Protein AF-A0A495JVP3-F1 (afdb_monomer_lite)

Structure (mmCIF, N/CA/C/O backbone):
data_AF-A0A495JVP3-F1
#
_entry.id   AF-A0A495JVP3-F1
#
loop_
_atom_site.group_PDB
_atom_site.id
_atom_site.type_symbol
_atom_site.label_atom_id
_atom_site.label_alt_id
_atom_site.label_comp_id
_atom_site.label_asym_id
_atom_site.label_entity_id
_atom_site.label_seq_id
_atom_site.pdbx_PDB_ins_code
_atom_site.Cartn_x
_atom_site.Cartn_y
_atom_site.Cartn_z
_atom_site.occupancy
_atom_site.B_iso_or_equiv
_atom_site.auth_seq_id
_atom_site.auth_comp_id
_atom_site.auth_asym_id
_atom_site.auth_atom_id
_atom_site.pdbx_PDB_model_num
ATOM 1 N N . MET A 1 1 ? 3.677 18.897 9.458 1.00 47.22 1 MET A N 1
ATOM 2 C CA . MET A 1 1 ? 3.834 17.446 9.708 1.00 47.22 1 MET A CA 1
ATOM 3 C C . MET A 1 1 ? 3.486 17.107 11.166 1.00 47.22 1 MET A C 1
ATOM 5 O O . MET A 1 1 ? 4.333 16.603 11.882 1.00 47.22 1 MET A O 1
ATOM 9 N N . ALA A 1 2 ? 2.260 17.407 11.624 1.00 46.44 2 ALA A N 1
ATOM 10 C CA . ALA A 1 2 ? 1.819 17.172 13.014 1.00 46.44 2 ALA A CA 1
ATOM 11 C C . ALA A 1 2 ? 0.531 16.321 13.123 1.00 46.44 2 ALA A C 1
ATOM 13 O O . ALA A 1 2 ? 0.100 16.013 14.225 1.00 46.44 2 ALA A O 1
ATOM 14 N N . GLY A 1 3 ? -0.070 15.917 11.995 1.00 49.06 3 GLY A N 1
ATOM 15 C CA . GLY A 1 3 ? -1.308 15.122 11.982 1.00 49.06 3 GLY A CA 1
ATOM 16 C C . GLY A 1 3 ? -1.095 13.616 12.172 1.00 49.06 3 GLY A C 1
ATOM 17 O O . GLY A 1 3 ? -1.894 12.968 12.831 1.00 49.06 3 GLY A O 1
ATOM 18 N N . ILE A 1 4 ? 0.024 13.073 11.679 1.00 54.22 4 ILE A N 1
ATOM 19 C CA . ILE A 1 4 ? 0.287 11.619 11.655 1.00 54.22 4 ILE A CA 1
ATOM 20 C C . ILE A 1 4 ? 0.521 11.049 13.068 1.00 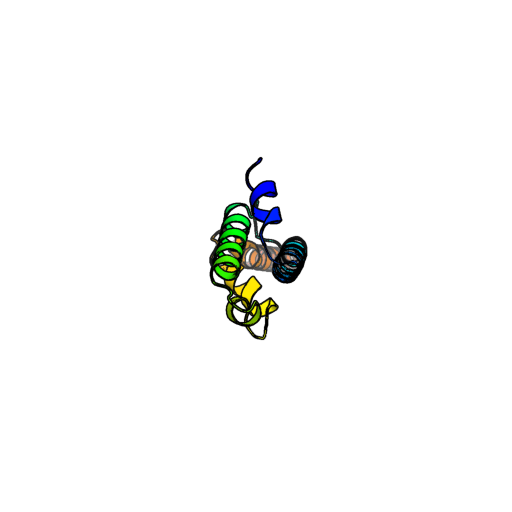54.22 4 ILE A C 1
ATOM 22 O O . ILE A 1 4 ? 0.237 9.885 13.335 1.00 54.22 4 ILE A O 1
ATOM 26 N N . GLN A 1 5 ? 1.021 11.864 14.002 1.00 51.81 5 GLN A N 1
ATOM 27 C CA . GLN A 1 5 ? 1.340 11.400 15.355 1.00 51.81 5 GLN A CA 1
ATOM 28 C C . GLN A 1 5 ? 0.095 11.274 16.253 1.00 51.81 5 GLN A C 1
ATOM 30 O O . GLN A 1 5 ? 0.069 10.391 17.102 1.00 51.81 5 GLN A O 1
ATOM 35 N N . GLY A 1 6 ? -0.936 12.106 16.049 1.00 48.41 6 GLY A N 1
ATOM 36 C CA . GLY A 1 6 ? -2.143 12.120 16.889 1.00 48.41 6 GLY A CA 1
ATOM 37 C C . GLY A 1 6 ? -3.110 10.968 16.604 1.00 48.41 6 GLY A C 1
ATOM 38 O O . GLY A 1 6 ? -3.672 10.389 17.530 1.00 48.41 6 GLY A O 1
ATOM 39 N N . ALA A 1 7 ? -3.258 10.570 15.339 1.00 50.44 7 ALA A N 1
ATOM 40 C CA . ALA A 1 7 ? -4.116 9.442 14.973 1.00 50.44 7 ALA A CA 1
ATOM 41 C C . ALA A 1 7 ? -3.508 8.081 15.363 1.00 50.44 7 ALA A C 1
ATOM 43 O O . ALA A 1 7 ? -4.216 7.130 15.694 1.00 50.44 7 ALA A O 1
ATOM 44 N N . ARG A 1 8 ? -2.172 8.021 15.457 1.00 52.59 8 ARG A N 1
ATOM 45 C CA . ARG A 1 8 ? -1.437 6.858 15.958 1.00 52.59 8 ARG A CA 1
ATOM 46 C C . ARG A 1 8 ? -1.700 6.548 17.426 1.00 52.59 8 ARG A C 1
ATOM 48 O O . ARG A 1 8 ? -1.306 5.467 17.825 1.00 52.59 8 ARG A O 1
ATOM 55 N N . GLU A 1 9 ? -2.331 7.385 18.250 1.00 49.81 9 GLU A N 1
ATOM 56 C CA . GLU A 1 9 ? -2.524 7.099 19.688 1.00 49.81 9 GLU A CA 1
ATOM 57 C C . GLU A 1 9 ? -3.814 6.316 20.006 1.00 49.81 9 GLU A C 1
ATOM 5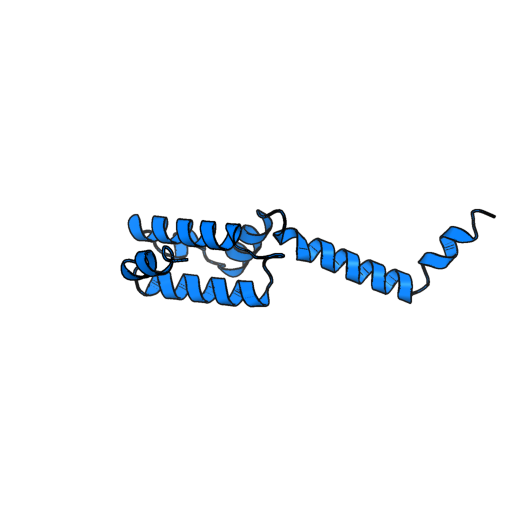9 O O . GLU A 1 9 ? -3.861 5.603 21.011 1.00 49.81 9 GLU A O 1
ATOM 64 N N . THR A 1 10 ? -4.807 6.318 19.113 1.00 52.31 10 THR A N 1
ATOM 65 C CA . THR A 1 10 ? -6.129 5.698 19.348 1.00 52.31 10 THR A CA 1
ATOM 66 C C . THR A 1 10 ? -6.341 4.353 18.642 1.00 52.31 10 THR A C 1
ATOM 68 O O . THR A 1 10 ? -7.280 3.630 18.971 1.00 52.31 10 THR A O 1
ATOM 71 N N . THR A 1 11 ? -5.469 3.969 17.707 1.00 61.22 11 THR A N 1
ATOM 72 C CA . THR A 1 11 ? -5.568 2.697 16.971 1.00 61.22 11 THR A CA 1
ATOM 73 C C . THR A 1 11 ? -5.116 1.504 17.825 1.00 61.22 11 THR A C 1
ATOM 75 O O . THR A 1 11 ? -4.153 1.593 18.587 1.00 61.22 11 THR A O 1
ATOM 78 N N . SER A 1 12 ? -5.775 0.348 17.693 1.00 75.19 12 SER A N 1
ATOM 79 C CA . SER A 1 12 ? -5.365 -0.887 18.384 1.00 75.19 12 SER A CA 1
ATOM 80 C C . SER A 1 12 ? -3.908 -1.273 18.042 1.00 75.19 12 SER A C 1
ATOM 82 O O . SER A 1 12 ? -3.493 -1.080 16.894 1.00 75.19 12 SER A O 1
ATOM 84 N N . PRO A 1 13 ? -3.118 -1.850 18.976 1.00 82.25 13 PRO A N 1
ATOM 85 C CA . PRO A 1 13 ? -1.745 -2.294 18.708 1.00 82.25 13 PRO A CA 1
ATOM 86 C C . PRO A 1 13 ? -1.609 -3.158 17.448 1.00 82.25 13 PRO A C 1
ATOM 88 O O . PRO A 1 13 ? -0.662 -2.979 16.688 1.00 82.25 13 PRO A O 1
ATOM 91 N N . SER A 1 14 ? -2.595 -4.018 17.173 1.00 83.12 14 SER A N 1
ATOM 92 C CA . SER A 1 14 ? -2.609 -4.882 15.988 1.00 83.12 14 SER A CA 1
ATOM 93 C C . SER A 1 14 ? -2.620 -4.090 14.677 1.00 83.12 14 SER A C 1
ATOM 95 O O . SER A 1 14 ? -1.932 -4.456 13.727 1.00 83.12 14 SER A O 1
ATOM 97 N N . TYR A 1 15 ? -3.378 -2.992 14.625 1.00 84.75 15 TYR A N 1
ATOM 98 C CA . TYR A 1 15 ? -3.481 -2.133 13.443 1.00 84.75 15 TYR A CA 1
ATOM 99 C C . TYR A 1 15 ? -2.175 -1.387 13.175 1.00 84.75 15 TYR A C 1
ATOM 101 O O . TYR A 1 15 ? -1.741 -1.304 12.028 1.00 84.75 15 TYR A O 1
ATOM 109 N N . ARG A 1 16 ? -1.511 -0.910 14.237 1.00 84.06 16 ARG A N 1
ATOM 110 C CA . ARG A 1 16 ? -0.185 -0.284 14.123 1.00 84.06 16 ARG A CA 1
ATOM 111 C C . ARG A 1 16 ? 0.841 -1.265 13.569 1.00 84.06 16 ARG A C 1
ATOM 113 O O . ARG A 1 16 ? 1.520 -0.949 12.604 1.00 84.06 16 ARG A O 1
ATOM 120 N N . THR A 1 17 ? 0.886 -2.484 14.113 1.00 90.94 17 THR A N 1
ATOM 121 C CA . THR A 1 17 ? 1.797 -3.532 13.631 1.00 90.94 17 THR A CA 1
ATOM 122 C C . THR A 1 17 ? 1.581 -3.860 12.153 1.00 90.94 17 THR A C 1
ATOM 124 O O . THR A 1 17 ? 2.552 -4.068 11.428 1.00 90.94 17 THR A O 1
ATOM 127 N N . ALA A 1 18 ? 0.329 -3.896 11.689 1.00 91.06 18 ALA A N 1
ATOM 128 C CA . ALA A 1 18 ? 0.027 -4.128 10.281 1.00 91.06 18 ALA A CA 1
ATOM 129 C C . ALA A 1 18 ? 0.503 -2.968 9.390 1.00 91.06 18 ALA A C 1
ATOM 131 O O . ALA A 1 18 ? 1.181 -3.216 8.394 1.00 91.06 18 ALA A O 1
ATOM 132 N N . LEU A 1 19 ? 0.219 -1.719 9.774 1.00 90.25 19 LEU A N 1
ATOM 133 C CA . LEU A 1 19 ? 0.697 -0.536 9.050 1.00 90.25 19 LEU A CA 1
ATOM 134 C C . LEU A 1 19 ? 2.228 -0.488 8.978 1.00 90.25 19 LEU A C 1
ATOM 136 O O . LEU A 1 19 ? 2.767 -0.318 7.888 1.00 90.25 19 LEU A O 1
ATOM 140 N N . ASP A 1 20 ? 2.926 -0.730 10.090 1.00 89.06 20 ASP A N 1
ATOM 141 C CA . ASP A 1 20 ? 4.394 -0.747 10.130 1.00 89.06 20 ASP A CA 1
ATOM 142 C C . ASP A 1 20 ? 4.975 -1.827 9.198 1.00 89.06 20 ASP A C 1
ATOM 144 O O . ASP A 1 20 ? 5.986 -1.617 8.521 1.00 89.06 20 ASP A O 1
ATOM 148 N N . ALA A 1 21 ? 4.335 -3.000 9.135 1.00 94.62 21 ALA A N 1
ATOM 149 C CA . ALA A 1 21 ? 4.759 -4.083 8.254 1.00 94.62 21 ALA A CA 1
ATOM 150 C C . ALA A 1 21 ? 4.580 -3.726 6.769 1.00 94.62 21 ALA A C 1
ATOM 152 O O . ALA A 1 21 ? 5.480 -4.005 5.971 1.00 94.62 21 ALA A O 1
ATOM 153 N N . LEU A 1 22 ? 3.455 -3.097 6.412 1.00 92.38 22 LEU A N 1
ATOM 154 C CA . LEU A 1 22 ? 3.163 -2.648 5.049 1.00 92.38 22 LEU A CA 1
ATOM 155 C C . LEU A 1 22 ? 4.074 -1.488 4.631 1.00 92.38 22 LEU A C 1
ATOM 157 O O . LEU A 1 22 ? 4.644 -1.528 3.543 1.00 92.38 22 LEU A O 1
ATOM 161 N N . GLU A 1 23 ? 4.286 -0.502 5.504 1.00 90.25 23 GLU A N 1
ATOM 162 C CA . GLU A 1 23 ? 5.213 0.612 5.271 1.00 90.25 23 GLU A CA 1
ATOM 163 C C . GLU A 1 23 ? 6.637 0.091 5.042 1.00 90.25 23 GLU A C 1
ATOM 165 O O . GLU A 1 23 ? 7.299 0.455 4.067 1.00 90.25 23 GLU A O 1
ATOM 170 N N . ARG A 1 24 ? 7.094 -0.846 5.884 1.00 92.38 24 ARG A N 1
ATOM 171 C CA . ARG A 1 24 ? 8.390 -1.504 5.695 1.00 92.38 24 ARG A CA 1
ATOM 172 C C . ARG A 1 24 ? 8.469 -2.226 4.353 1.00 92.38 24 ARG A C 1
ATOM 174 O O . ARG A 1 24 ? 9.485 -2.103 3.678 1.00 92.38 24 ARG A O 1
ATOM 181 N N . TYR A 1 25 ? 7.438 -2.977 3.968 1.00 93.38 25 TYR A N 1
ATOM 182 C CA . TYR A 1 25 ? 7.414 -3.675 2.681 1.00 93.38 25 TYR A CA 1
ATOM 183 C C . TYR A 1 25 ? 7.515 -2.689 1.508 1.00 93.38 25 TYR A C 1
ATOM 185 O O . TYR A 1 25 ? 8.362 -2.863 0.634 1.00 93.38 25 TYR A O 1
ATOM 193 N N . LEU A 1 26 ? 6.727 -1.612 1.530 1.00 88.06 26 LEU A N 1
ATOM 194 C CA . LEU A 1 26 ? 6.721 -0.573 0.496 1.00 88.06 26 LEU A CA 1
ATOM 195 C C . LEU A 1 26 ? 8.053 0.172 0.372 1.00 88.06 26 LEU A C 1
ATOM 197 O O . LEU A 1 26 ? 8.444 0.529 -0.740 1.00 88.06 26 LEU A O 1
ATOM 201 N N . ASN A 1 27 ? 8.782 0.350 1.474 1.00 86.19 27 ASN A N 1
ATOM 20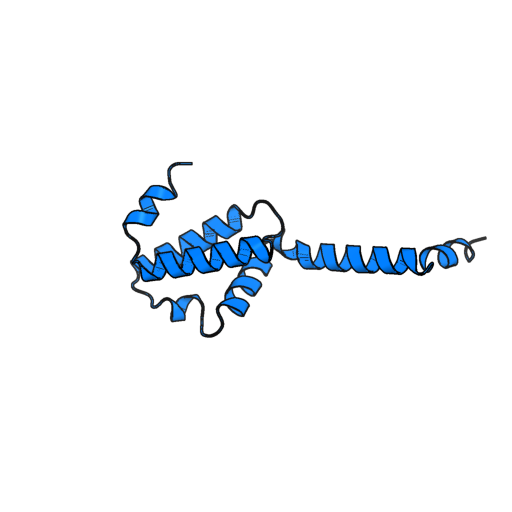2 C CA . ASN A 1 27 ? 10.127 0.925 1.446 1.00 86.19 27 ASN A CA 1
ATOM 203 C C . ASN A 1 27 ? 11.135 0.057 0.671 1.00 86.19 27 ASN A C 1
ATOM 205 O O . ASN A 1 27 ? 12.069 0.602 0.086 1.00 86.19 27 ASN A O 1
ATOM 209 N N . TYR A 1 28 ? 10.946 -1.268 0.628 1.00 87.44 28 TYR A N 1
ATOM 210 C CA . TYR A 1 28 ? 11.776 -2.172 -0.180 1.00 87.44 28 TYR A CA 1
ATOM 211 C C . TYR A 1 28 ? 11.225 -2.388 -1.591 1.00 87.44 28 TYR A C 1
ATOM 213 O O . TYR A 1 28 ? 11.993 -2.417 -2.550 1.00 87.44 28 TYR A O 1
ATOM 221 N N . PHE A 1 29 ? 9.908 -2.540 -1.727 1.00 84.44 29 PHE A N 1
ATOM 222 C CA . PHE A 1 29 ? 9.242 -2.771 -3.011 1.00 84.44 29 PHE A CA 1
ATOM 223 C C . PHE A 1 29 ? 9.297 -1.535 -3.926 1.00 84.44 29 PHE A C 1
ATOM 225 O O . PHE A 1 29 ? 9.405 -1.641 -5.150 1.00 84.44 29 PHE A O 1
ATOM 232 N N . GLY A 1 30 ? 9.268 -0.351 -3.315 1.00 79.31 30 GLY A N 1
ATOM 233 C CA . GLY A 1 30 ? 9.233 0.931 -3.995 1.00 79.31 30 GLY A CA 1
ATOM 234 C C . GLY A 1 30 ? 7.808 1.350 -4.349 1.00 79.31 30 GLY A C 1
ATOM 235 O O . GLY A 1 30 ? 7.045 0.627 -4.982 1.00 79.31 30 GLY A O 1
ATOM 236 N N . THR A 1 31 ? 7.461 2.583 -3.994 1.00 74.06 31 THR A N 1
ATOM 237 C CA . THR A 1 31 ? 6.163 3.204 -4.319 1.00 74.06 31 THR A CA 1
ATOM 238 C C . THR A 1 31 ? 6.166 3.896 -5.687 1.00 74.06 31 THR A C 1
ATOM 240 O O . THR A 1 31 ? 5.137 4.381 -6.160 1.00 74.06 31 THR A O 1
ATOM 243 N N . GLY A 1 32 ? 7.337 3.982 -6.328 1.00 68.31 32 GLY A N 1
ATOM 244 C CA . GLY A 1 32 ? 7.517 4.662 -7.606 1.00 68.31 32 GLY A CA 1
ATOM 245 C C . GLY A 1 32 ? 7.574 6.188 -7.548 1.00 68.31 32 GLY A C 1
ATOM 246 O O . GLY A 1 32 ? 7.516 6.851 -8.588 1.00 68.31 32 GLY A O 1
ATOM 247 N N . GLY A 1 33 ? 7.687 6.758 -6.347 1.00 73.12 33 GLY A N 1
ATOM 248 C CA . GLY A 1 33 ? 7.806 8.191 -6.103 1.00 73.12 33 GLY A CA 1
ATOM 249 C C . GLY A 1 33 ? 7.973 8.510 -4.618 1.00 73.12 33 GLY A C 1
ATOM 250 O O . GLY A 1 33 ? 8.442 7.687 -3.846 1.00 73.12 33 GLY A O 1
ATOM 251 N N . ASP A 1 34 ? 7.549 9.706 -4.221 1.00 76.62 34 ASP A N 1
ATOM 252 C CA . ASP A 1 34 ? 7.474 10.154 -2.822 1.00 76.62 34 ASP A CA 1
ATOM 253 C C . ASP A 1 34 ? 6.438 9.386 -1.985 1.00 76.62 34 ASP A C 1
ATOM 255 O O . ASP A 1 34 ? 6.471 9.444 -0.760 1.00 76.62 34 ASP A O 1
ATOM 259 N N . GLY A 1 35 ? 5.514 8.664 -2.628 1.00 80.75 35 GLY A N 1
ATOM 260 C CA . GLY A 1 35 ? 4.550 7.783 -1.968 1.00 80.75 35 GLY A CA 1
ATOM 261 C C . GLY A 1 35 ? 3.521 8.501 -1.093 1.00 80.75 35 GLY A C 1
ATOM 262 O O . GLY A 1 35 ? 2.701 7.834 -0.483 1.00 80.75 35 GLY A O 1
ATOM 263 N N . THR A 1 36 ? 3.520 9.836 -1.032 1.00 86.25 36 THR A N 1
ATOM 264 C CA . THR A 1 36 ? 2.726 10.599 -0.056 1.00 86.25 36 THR A CA 1
ATOM 265 C C . THR A 1 36 ? 1.229 10.320 -0.155 1.00 86.25 36 THR A C 1
ATOM 267 O O . THR A 1 36 ? 0.603 10.060 0.865 1.00 86.25 36 THR A O 1
ATOM 270 N N . ALA A 1 37 ? 0.668 10.329 -1.369 1.00 86.44 37 ALA A N 1
ATOM 271 C CA . ALA A 1 37 ? -0.746 10.008 -1.577 1.00 86.44 37 ALA A CA 1
ATOM 272 C C . ALA A 1 37 ? -1.058 8.550 -1.206 1.00 86.44 37 ALA A C 1
ATOM 274 O O . ALA A 1 37 ? -2.026 8.285 -0.511 1.00 86.44 37 ALA A O 1
ATOM 275 N N . LEU A 1 38 ? -0.182 7.619 -1.598 1.00 89.62 38 LEU A N 1
ATOM 276 C CA . LEU A 1 38 ? -0.336 6.197 -1.297 1.00 89.62 38 LEU A CA 1
ATOM 277 C C . LEU A 1 38 ? -0.327 5.926 0.209 1.00 89.62 38 LEU A C 1
ATOM 279 O O . LEU A 1 38 ? -1.190 5.215 0.710 1.00 89.62 38 LEU A O 1
ATOM 283 N N . TYR A 1 39 ? 0.642 6.488 0.932 1.00 90.06 39 TYR A N 1
ATOM 284 C CA . TYR A 1 39 ? 0.734 6.324 2.379 1.00 90.06 39 TYR A CA 1
ATOM 285 C C . TYR A 1 39 ? -0.425 7.012 3.104 1.00 90.06 39 TYR A C 1
ATOM 287 O O . TYR A 1 39 ? -0.922 6.456 4.076 1.00 90.06 39 TYR A O 1
ATOM 295 N N . GLY A 1 40 ? -0.869 8.181 2.626 1.00 90.69 40 GLY A N 1
ATOM 296 C CA . GLY A 1 40 ? -2.047 8.866 3.162 1.00 90.69 40 GLY A CA 1
ATOM 297 C C . GLY A 1 40 ? -3.301 8.000 3.064 1.00 90.69 40 GLY A C 1
ATOM 298 O O . GLY A 1 40 ? -3.910 7.692 4.080 1.00 90.69 40 GLY A O 1
ATOM 299 N N . ASP A 1 41 ? -3.609 7.507 1.866 1.00 92.56 41 ASP A N 1
ATOM 300 C CA . ASP A 1 41 ? -4.798 6.681 1.640 1.00 92.56 41 ASP A CA 1
ATOM 301 C C . ASP A 1 41 ? -4.727 5.335 2.392 1.00 92.56 41 ASP A C 1
ATOM 303 O O . ASP A 1 41 ? -5.746 4.821 2.854 1.00 92.56 41 ASP A O 1
ATOM 307 N N . LEU A 1 42 ? -3.527 4.758 2.550 1.00 92.31 42 LEU A N 1
ATOM 308 C CA . LEU A 1 42 ? -3.331 3.537 3.339 1.00 92.31 42 LEU A CA 1
ATOM 309 C C . LEU A 1 42 ? -3.593 3.776 4.834 1.00 92.31 42 LEU A C 1
ATOM 311 O O . LEU A 1 42 ? -4.197 2.929 5.495 1.00 92.31 42 LEU A O 1
ATOM 315 N N . VAL A 1 43 ? -3.153 4.917 5.368 1.00 91.31 43 VAL A N 1
ATOM 316 C CA . VAL A 1 43 ? -3.438 5.319 6.751 1.00 91.31 43 VAL A CA 1
ATOM 317 C C . VAL A 1 43 ? -4.938 5.536 6.935 1.00 91.31 43 VAL A C 1
ATOM 319 O O . VAL A 1 43 ? -5.521 4.927 7.832 1.00 91.31 43 VAL A O 1
ATOM 322 N N . ASP A 1 44 ? -5.576 6.293 6.041 1.00 92.81 44 ASP A N 1
ATOM 323 C CA . ASP A 1 44 ? -7.013 6.575 6.100 1.00 92.81 44 ASP A CA 1
ATOM 324 C C . ASP A 1 44 ? -7.851 5.282 6.071 1.00 92.81 44 ASP A C 1
ATOM 326 O O . ASP A 1 44 ? -8.798 5.128 6.849 1.00 92.81 44 ASP A O 1
ATOM 330 N N . LEU A 1 45 ? -7.476 4.309 5.230 1.00 93.81 45 LEU A N 1
ATOM 331 C CA . LEU A 1 45 ? -8.125 2.995 5.164 1.00 93.81 45 LEU A CA 1
ATOM 332 C C . LEU A 1 45 ? -8.060 2.247 6.507 1.00 93.81 45 LEU A C 1
ATOM 334 O O . LEU A 1 45 ? -9.062 1.697 6.971 1.00 93.81 45 LEU A O 1
ATOM 338 N N . PHE A 1 46 ? -6.887 2.212 7.140 1.00 90.75 46 PHE A N 1
ATOM 339 C CA . PHE A 1 46 ? -6.693 1.496 8.402 1.00 90.75 46 PHE A CA 1
ATOM 340 C C . PHE A 1 46 ? -7.339 2.216 9.589 1.00 90.75 46 PHE A C 1
ATOM 342 O O . PHE A 1 46 ? -7.850 1.556 10.494 1.00 90.75 46 PHE A O 1
ATOM 349 N N . GLU A 1 47 ? -7.368 3.547 9.587 1.00 88.88 47 GLU A N 1
ATOM 350 C CA . GLU A 1 47 ? -8.081 4.330 10.599 1.00 88.88 47 GLU A CA 1
ATOM 351 C C . GLU A 1 47 ? -9.590 4.085 10.539 1.00 88.88 47 GLU A C 1
ATOM 353 O O . GLU A 1 47 ? -10.213 3.824 11.572 1.00 88.88 47 GLU A O 1
ATOM 358 N N . GLN A 1 48 ? -10.170 4.083 9.336 1.00 91.25 48 GLN A N 1
ATOM 359 C CA . GLN A 1 48 ? -11.584 3.756 9.142 1.00 91.25 48 GLN A CA 1
ATOM 360 C C . GLN A 1 48 ? -11.899 2.322 9.577 1.00 91.25 48 GLN A C 1
ATOM 362 O O . GLN A 1 48 ? -12.881 2.094 10.285 1.00 91.25 48 GLN A O 1
ATOM 367 N N . GLY A 1 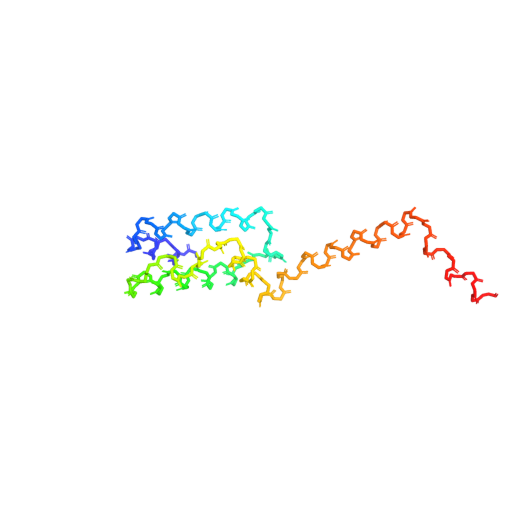49 ? -11.053 1.356 9.209 1.00 89.62 49 GLY A N 1
ATOM 368 C CA . GLY A 1 49 ? -11.199 -0.032 9.647 1.00 89.62 49 GLY A CA 1
ATOM 369 C C . GLY A 1 49 ? -11.175 -0.171 11.170 1.00 89.62 49 GLY A C 1
ATOM 370 O O . GLY A 1 49 ? -12.039 -0.826 11.754 1.00 89.62 49 GLY A O 1
ATOM 371 N N . ALA A 1 50 ? -10.237 0.509 11.833 1.00 86.62 50 ALA A N 1
ATOM 372 C CA . ALA A 1 50 ? -10.141 0.500 13.287 1.00 86.62 50 ALA A CA 1
ATOM 373 C C . ALA A 1 50 ? -11.370 1.139 13.952 1.00 86.62 50 ALA A C 1
ATOM 375 O O . ALA A 1 50 ? -11.906 0.570 14.904 1.00 86.62 50 ALA A O 1
ATOM 376 N N . ALA A 1 51 ? -11.844 2.278 13.435 1.00 88.31 51 ALA A N 1
ATOM 377 C CA . ALA A 1 51 ? -13.040 2.959 13.933 1.00 88.31 51 ALA A CA 1
ATOM 378 C C . ALA A 1 51 ? -14.304 2.091 13.806 1.00 88.31 51 ALA A C 1
ATOM 380 O O . ALA A 1 51 ? -15.167 2.118 14.683 1.00 88.31 51 ALA A O 1
ATOM 381 N N . ASN A 1 52 ? -14.379 1.278 12.751 1.00 88.88 52 ASN A N 1
ATOM 382 C CA . ASN A 1 52 ? -15.487 0.360 12.497 1.00 88.88 52 ASN A CA 1
ATOM 383 C C . ASN A 1 52 ? -15.336 -1.001 13.200 1.00 88.88 52 ASN A C 1
ATOM 385 O O . ASN A 1 52 ? -16.222 -1.848 13.087 1.00 88.88 52 ASN A O 1
ATOM 389 N N . GLY A 1 53 ? -14.227 -1.241 13.909 1.00 86.50 53 GLY A N 1
ATOM 390 C CA . GLY A 1 53 ? -13.940 -2.536 14.529 1.00 86.50 53 GLY A CA 1
ATOM 391 C C . GLY A 1 53 ? -13.719 -3.666 13.517 1.00 86.50 53 GLY A C 1
ATOM 392 O O . GLY A 1 53 ? -13.912 -4.834 13.851 1.00 86.50 53 GLY A O 1
ATOM 393 N N . THR A 1 54 ? -13.332 -3.336 12.283 1.00 88.62 54 THR A N 1
ATOM 394 C CA . THR A 1 54 ? -13.092 -4.312 11.220 1.00 88.62 54 THR A CA 1
ATOM 395 C C . THR A 1 54 ? -11.901 -5.209 11.599 1.00 88.62 54 THR A C 1
ATOM 397 O O . THR A 1 54 ? -10.879 -4.721 12.088 1.00 88.62 54 THR A O 1
ATOM 400 N N . PRO A 1 55 ? -11.972 -6.533 11.427 1.00 89.69 55 PRO A N 1
ATOM 401 C CA . PRO A 1 55 ? -10.794 -7.388 11.520 1.00 89.69 55 PRO A CA 1
ATOM 402 C C . PRO A 1 55 ? -9.759 -7.018 10.447 1.00 89.69 55 PRO A C 1
ATOM 404 O O . PRO A 1 55 ? -10.107 -6.807 9.293 1.00 89.69 55 PRO A O 1
ATOM 407 N N . ILE A 1 56 ? -8.463 -6.998 10.781 1.00 89.56 56 ILE A N 1
ATOM 408 C CA . ILE A 1 56 ? -7.398 -6.641 9.815 1.00 89.56 56 ILE A CA 1
ATOM 409 C C . ILE A 1 56 ? -7.429 -7.551 8.578 1.00 89.56 56 ILE A C 1
ATOM 411 O O . ILE A 1 56 ? -7.175 -7.092 7.469 1.00 89.56 56 ILE A O 1
ATOM 415 N N . ARG A 1 57 ? -7.784 -8.829 8.757 1.00 92.69 57 ARG A N 1
ATOM 416 C CA . ARG A 1 57 ? -7.919 -9.799 7.661 1.00 92.69 57 ARG A CA 1
ATOM 417 C C . ARG A 1 57 ? -9.064 -9.496 6.702 1.00 92.69 57 ARG A C 1
ATOM 419 O O . ARG A 1 57 ? -8.959 -9.858 5.538 1.00 92.69 57 ARG A O 1
ATOM 426 N N . ASP A 1 58 ? -10.069 -8.754 7.143 1.00 93.62 58 ASP A N 1
ATOM 427 C CA . ASP A 1 58 ? -11.148 -8.300 6.269 1.00 93.62 58 ASP A CA 1
ATOM 428 C C . ASP A 1 58 ? -10.714 -7.078 5.434 1.00 93.62 58 ASP A C 1
ATOM 430 O O . ASP A 1 58 ? -11.359 -6.757 4.440 1.00 93.62 58 ASP A O 1
ATOM 434 N N . ILE A 1 59 ? -9.606 -6.415 5.804 1.00 93.56 59 ILE A N 1
ATOM 435 C CA . ILE A 1 59 ? -9.006 -5.296 5.057 1.00 93.56 59 ILE A CA 1
ATOM 436 C C . ILE A 1 59 ? -7.956 -5.808 4.070 1.00 93.56 59 ILE A C 1
ATOM 438 O O . ILE A 1 59 ? -8.031 -5.519 2.879 1.00 93.56 59 ILE A O 1
ATOM 442 N N . VAL A 1 60 ? -6.962 -6.553 4.565 1.00 93.56 60 VAL A N 1
ATOM 443 C CA . VAL A 1 60 ? -5.796 -6.971 3.760 1.00 93.56 60 VAL A CA 1
ATOM 444 C C . VAL A 1 60 ? -5.978 -8.323 3.073 1.00 93.56 60 VAL A C 1
ATOM 446 O O . VAL A 1 60 ? -5.117 -8.734 2.303 1.00 93.56 60 VAL A O 1
ATOM 449 N N . GLY A 1 61 ? -7.063 -9.040 3.371 1.00 93.69 61 GLY A N 1
ATOM 450 C CA . GLY A 1 61 ? -7.308 -10.385 2.865 1.00 93.69 61 GLY A CA 1
ATOM 451 C C . GLY A 1 61 ? -6.377 -11.457 3.445 1.00 93.69 61 GLY A C 1
ATOM 452 O O . GLY A 1 61 ? -5.656 -11.266 4.436 1.00 93.69 61 GLY A O 1
ATOM 453 N N . GLU A 1 62 ? -6.411 -12.631 2.813 1.00 95.00 62 GLU A N 1
ATOM 454 C CA . GLU A 1 62 ? -5.560 -13.767 3.185 1.00 95.00 62 GLU A CA 1
ATOM 455 C C . GLU A 1 62 ? -4.110 -13.555 2.731 1.00 95.00 62 GLU A C 1
ATOM 457 O O . GLU A 1 62 ? -3.177 -13.848 3.485 1.00 95.00 62 GLU A O 1
ATOM 462 N N . ASP A 1 63 ? -3.933 -12.955 1.550 1.00 95.62 63 ASP A N 1
ATOM 463 C CA . ASP A 1 63 ? -2.638 -12.579 0.988 1.00 95.62 63 ASP A CA 1
ATOM 464 C C . ASP A 1 63 ? -2.393 -11.058 1.108 1.00 95.62 63 ASP A C 1
ATOM 466 O O . ASP A 1 63 ? -2.823 -10.281 0.250 1.00 95.62 63 ASP A O 1
ATOM 470 N N . PRO A 1 64 ? -1.679 -10.605 2.157 1.00 93.31 64 PRO A N 1
ATOM 471 C CA . PRO A 1 64 ? -1.371 -9.191 2.339 1.00 93.31 64 PRO A CA 1
ATOM 472 C C . PRO A 1 64 ? -0.364 -8.653 1.308 1.00 93.31 64 PRO A C 1
ATOM 474 O O . PRO A 1 64 ? -0.268 -7.435 1.149 1.00 93.31 64 PRO A O 1
ATOM 477 N N . VAL A 1 65 ? 0.394 -9.525 0.625 1.00 95.38 65 VAL A N 1
ATOM 478 C CA . VAL A 1 65 ? 1.332 -9.121 -0.434 1.00 95.38 65 VAL A CA 1
ATOM 479 C C . VAL A 1 65 ? 0.555 -8.771 -1.697 1.00 95.38 65 VAL A C 1
ATOM 481 O O . VAL A 1 65 ? 0.754 -7.691 -2.254 1.00 95.38 65 VAL A O 1
ATOM 484 N N . ASP A 1 66 ? -0.380 -9.628 -2.109 1.00 94.31 66 ASP A N 1
ATOM 485 C CA . ASP A 1 66 ? -1.241 -9.336 -3.260 1.00 94.31 66 ASP A CA 1
ATOM 486 C C . ASP A 1 66 ? -2.076 -8.067 -3.032 1.00 94.31 66 ASP A C 1
ATOM 488 O O . ASP A 1 66 ? -2.151 -7.207 -3.915 1.00 94.31 66 ASP A O 1
ATOM 492 N N . PHE A 1 67 ? -2.608 -7.890 -1.815 1.00 95.50 67 PHE A N 1
ATOM 493 C CA . PHE A 1 67 ? -3.289 -6.657 -1.420 1.00 95.50 67 PHE A CA 1
ATOM 494 C C . PHE A 1 67 ? -2.411 -5.422 -1.646 1.00 95.50 67 PHE A C 1
ATOM 496 O O . PHE A 1 67 ? -2.828 -4.499 -2.350 1.00 95.50 67 PHE A O 1
ATOM 503 N N . ILE A 1 68 ? -1.200 -5.385 -1.075 1.00 93.19 68 ILE A N 1
ATOM 504 C CA . ILE A 1 68 ? -0.383 -4.166 -1.097 1.00 93.19 68 ILE A CA 1
ATOM 505 C C . ILE A 1 68 ? 0.190 -3.877 -2.486 1.00 93.19 68 ILE A C 1
ATOM 507 O O . ILE A 1 68 ? 0.235 -2.718 -2.901 1.00 93.19 68 ILE A O 1
ATOM 511 N N . GLU A 1 69 ? 0.565 -4.905 -3.248 1.00 90.50 69 GLU A N 1
ATOM 512 C CA . GLU A 1 69 ? 1.014 -4.721 -4.628 1.00 90.50 69 GLU A CA 1
ATOM 513 C C . GLU A 1 69 ? -0.122 -4.238 -5.535 1.00 90.50 69 GLU A C 1
ATOM 515 O O . GLU A 1 69 ? 0.083 -3.351 -6.369 1.00 90.50 69 GLU A O 1
ATOM 520 N N . THR A 1 70 ? -1.329 -4.783 -5.367 1.00 90.31 70 THR A N 1
ATOM 521 C CA . THR A 1 70 ? -2.516 -4.323 -6.095 1.00 90.31 70 THR A CA 1
ATOM 522 C C . THR A 1 70 ? -2.881 -2.894 -5.703 1.00 90.31 70 THR A C 1
ATOM 524 O O . THR A 1 70 ? -3.165 -2.075 -6.579 1.00 90.31 70 THR A O 1
ATOM 527 N N . PHE A 1 71 ? -2.780 -2.551 -4.418 1.00 90.06 71 PHE A N 1
ATOM 528 C CA . PHE A 1 71 ? -3.001 -1.196 -3.919 1.00 90.06 71 PHE A CA 1
ATOM 529 C C . PHE A 1 71 ? -2.044 -0.186 -4.574 1.00 90.06 71 PHE A C 1
ATOM 531 O O . PHE A 1 71 ? -2.485 0.842 -5.088 1.00 90.06 71 PHE A O 1
ATOM 538 N N . VAL A 1 72 ? -0.746 -0.506 -4.661 1.00 87.94 72 VAL A N 1
ATOM 5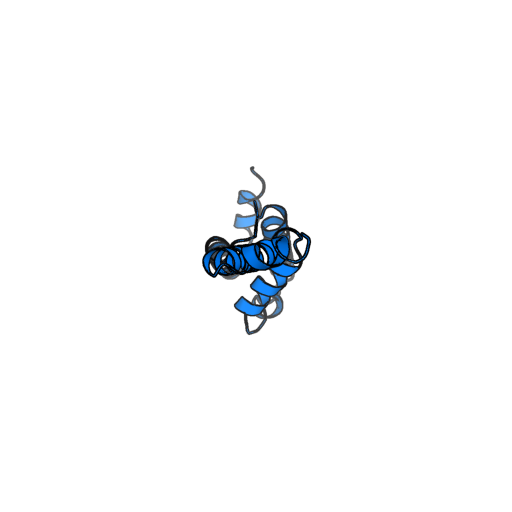39 C CA . VAL A 1 72 ? 0.272 0.344 -5.314 1.00 87.94 72 VAL A CA 1
ATOM 540 C C . VAL A 1 72 ? -0.038 0.591 -6.794 1.00 87.94 72 VAL A C 1
ATOM 542 O O . VAL A 1 72 ? 0.185 1.700 -7.291 1.00 87.94 72 VAL A O 1
ATOM 545 N N . ARG A 1 73 ? -0.565 -0.410 -7.515 1.00 84.12 73 ARG A N 1
ATOM 546 C CA . ARG A 1 73 ? -0.864 -0.300 -8.958 1.00 84.12 73 ARG A CA 1
ATOM 547 C C . ARG A 1 73 ? -1.912 0.766 -9.281 1.00 84.12 73 ARG A C 1
ATOM 549 O O . ARG A 1 73 ? -1.883 1.290 -10.395 1.00 84.12 73 ARG A O 1
ATOM 556 N N . ASN A 1 74 ? -2.771 1.120 -8.322 1.00 84.31 74 ASN A N 1
ATOM 557 C CA . ASN A 1 74 ? -3.778 2.174 -8.481 1.00 84.31 74 ASN A CA 1
ATOM 558 C C . ASN A 1 74 ? -3.174 3.588 -8.527 1.00 84.31 74 ASN A C 1
ATOM 560 O O . ASN A 1 74 ? -3.849 4.534 -8.931 1.00 84.31 74 ASN A O 1
ATOM 564 N N . TYR A 1 75 ? -1.897 3.750 -8.168 1.00 79.62 75 TYR A N 1
ATOM 565 C CA . TYR A 1 75 ? -1.223 5.042 -8.203 1.00 79.62 75 TYR A CA 1
ATOM 566 C C . TYR A 1 75 ? -0.435 5.215 -9.513 1.00 79.62 75 TYR A C 1
ATOM 568 O O . TYR A 1 75 ? 0.372 4.353 -9.866 1.00 79.62 75 TYR A O 1
ATOM 576 N N . PRO A 1 76 ? -0.551 6.364 -10.215 1.00 66.69 76 PRO A N 1
ATOM 577 C CA . PRO A 1 76 ? 0.141 6.617 -11.491 1.00 66.69 76 PRO A CA 1
ATOM 578 C C . PRO A 1 76 ? 1.671 6.493 -11.418 1.00 66.69 76 PRO A C 1
ATOM 580 O O . PRO A 1 76 ? 2.346 6.226 -12.418 1.00 66.69 76 PRO A O 1
ATOM 583 N N . LYS A 1 77 ? 2.237 6.714 -10.225 1.00 62.50 77 LYS A N 1
ATOM 584 C CA . LYS A 1 77 ? 3.663 6.528 -9.937 1.00 62.50 77 LYS A CA 1
ATOM 585 C C . LYS A 1 77 ? 4.025 5.065 -9.629 1.00 62.50 77 LYS A C 1
ATOM 587 O O . LYS A 1 77 ? 5.137 4.674 -9.961 1.00 62.50 77 LYS A O 1
ATOM 592 N N . GLY A 1 78 ? 3.090 4.235 -9.157 1.00 58.69 78 GLY A N 1
ATOM 593 C CA . GLY A 1 78 ? 3.265 2.790 -8.923 1.00 58.69 78 GLY A CA 1
ATOM 594 C C . GLY A 1 78 ? 3.581 1.974 -10.186 1.00 58.69 78 GLY A C 1
ATOM 595 O O . GLY A 1 78 ? 4.103 0.866 -10.111 1.00 58.69 78 GLY A O 1
ATOM 596 N N . GLN A 1 79 ? 3.397 2.567 -11.370 1.00 64.44 79 GLN A N 1
ATOM 597 C CA . GLN A 1 79 ? 3.876 2.048 -12.658 1.00 64.44 79 GLN A CA 1
ATOM 598 C C . GLN A 1 79 ? 5.413 2.110 -12.813 1.00 64.44 79 GLN A C 1
ATOM 600 O O . GLN A 1 79 ? 5.943 1.801 -13.880 1.00 64.44 79 GLN A O 1
ATOM 605 N N . TRP A 1 80 ? 6.163 2.521 -11.782 1.00 68.62 80 TRP A N 1
ATOM 606 C CA . TRP A 1 80 ? 7.629 2.565 -11.813 1.00 68.62 80 TRP A CA 1
ATOM 607 C C . TRP A 1 80 ? 8.242 1.222 -12.189 1.00 68.62 80 TRP A C 1
ATOM 609 O O . TRP A 1 80 ? 9.171 1.210 -12.983 1.00 68.62 80 TRP A O 1
ATOM 619 N N . ILE A 1 81 ? 7.682 0.109 -11.705 1.00 70.50 81 ILE A N 1
ATOM 620 C CA . ILE A 1 81 ? 8.193 -1.226 -12.018 1.00 70.50 81 ILE A CA 1
ATOM 621 C C . ILE A 1 81 ? 8.052 -1.532 -13.511 1.00 70.50 81 ILE A C 1
ATOM 623 O O . ILE A 1 81 ? 8.905 -2.189 -14.092 1.00 70.50 81 ILE A O 1
ATOM 627 N N . ILE A 1 82 ? 7.018 -0.997 -14.164 1.00 72.88 82 ILE A N 1
ATOM 628 C CA . ILE A 1 82 ? 6.842 -1.096 -15.616 1.00 72.88 82 ILE A CA 1
ATOM 629 C C . ILE A 1 82 ? 7.869 -0.219 -16.338 1.00 72.88 82 ILE A C 1
ATOM 631 O O . ILE A 1 82 ? 8.485 -0.678 -17.295 1.00 72.88 82 ILE A O 1
ATOM 635 N N . ARG A 1 83 ? 8.127 1.001 -15.847 1.00 74.06 83 ARG A N 1
ATOM 636 C CA . ARG A 1 83 ? 9.181 1.873 -16.401 1.00 74.06 83 ARG A CA 1
ATOM 637 C C . ARG A 1 83 ? 10.581 1.285 -16.220 1.00 74.06 83 ARG A C 1
ATOM 639 O O . ARG A 1 83 ? 11.409 1.416 -17.110 1.00 74.06 83 ARG A O 1
ATOM 646 N N . GLU A 1 84 ? 10.854 0.658 -15.083 1.00 82.81 84 GLU A N 1
ATOM 647 C CA . GLU A 1 84 ? 12.150 0.053 -14.786 1.00 82.81 84 GLU A CA 1
ATOM 648 C C . GLU A 1 84 ? 12.359 -1.237 -15.582 1.00 82.81 84 GLU A C 1
ATOM 650 O O . GLU A 1 84 ? 13.441 -1.448 -16.119 1.00 82.81 84 GLU A O 1
ATOM 655 N N . ARG A 1 85 ? 11.304 -2.043 -15.772 1.00 82.56 85 ARG A N 1
ATOM 656 C CA . ARG A 1 85 ? 11.319 -3.167 -16.722 1.00 82.56 85 ARG A CA 1
ATOM 657 C C . ARG A 1 85 ? 11.653 -2.696 -18.137 1.00 82.56 85 ARG A C 1
ATOM 659 O O . ARG A 1 85 ? 12.547 -3.256 -18.755 1.00 82.56 85 ARG A O 1
ATOM 666 N N . ASP A 1 86 ? 11.000 -1.636 -18.614 1.00 85.25 86 ASP A N 1
ATOM 667 C CA . ASP A 1 86 ? 11.276 -1.048 -19.933 1.00 85.25 86 ASP A CA 1
ATOM 668 C C . ASP A 1 86 ? 12.719 -0.517 -20.046 1.00 85.25 86 ASP A C 1
ATOM 670 O O . ASP A 1 86 ? 13.389 -0.744 -21.052 1.00 85.25 86 ASP A O 1
ATOM 674 N N . ARG A 1 87 ? 13.248 0.130 -18.997 1.00 85.81 87 ARG A N 1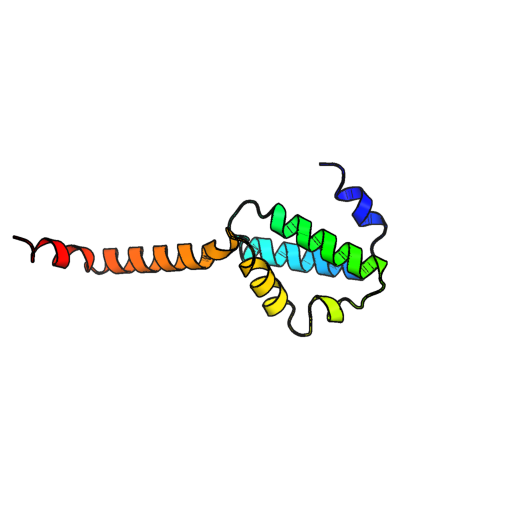
ATOM 675 C CA . ARG A 1 87 ? 14.656 0.565 -18.955 1.00 85.81 87 ARG A CA 1
ATOM 676 C C . ARG A 1 87 ? 15.630 -0.601 -19.013 1.00 85.81 87 ARG A C 1
ATOM 678 O O . ARG A 1 87 ? 16.605 -0.513 -19.755 1.00 85.81 87 ARG A O 1
ATOM 685 N N . LEU A 1 88 ? 15.382 -1.659 -18.242 1.00 85.81 88 LEU A N 1
ATOM 686 C CA . LEU A 1 88 ? 16.210 -2.860 -18.252 1.00 85.81 88 LEU A CA 1
ATOM 687 C C . LEU A 1 88 ? 16.218 -3.489 -19.646 1.00 85.81 88 LEU A C 1
ATOM 689 O O . LEU A 1 88 ? 17.293 -3.730 -20.187 1.00 85.81 88 LEU A O 1
ATOM 693 N N . THR A 1 89 ? 15.044 -3.688 -20.250 1.00 91.06 89 THR A N 1
ATOM 694 C CA . THR A 1 89 ? 14.922 -4.223 -21.612 1.00 91.06 89 THR A CA 1
ATOM 695 C C . THR A 1 89 ? 15.717 -3.381 -22.603 1.00 91.06 89 THR A C 1
ATOM 697 O O . THR A 1 89 ? 16.608 -3.911 -23.257 1.00 91.06 89 THR A O 1
ATOM 700 N N . LYS A 1 90 ? 15.509 -2.060 -22.629 1.00 91.62 90 LYS A N 1
ATOM 701 C CA . LYS A 1 90 ? 16.249 -1.148 -23.519 1.00 91.62 90 LYS A CA 1
ATOM 702 C C . LYS A 1 90 ? 17.759 -1.167 -23.285 1.00 91.62 90 LYS A C 1
ATOM 704 O O . LYS A 1 90 ? 18.534 -1.028 -24.228 1.00 91.62 90 LYS A O 1
ATOM 709 N N . ALA A 1 91 ? 18.197 -1.295 -22.032 1.00 92.06 91 ALA A N 1
ATOM 710 C CA . ALA A 1 91 ? 19.615 -1.394 -21.708 1.00 92.06 91 ALA A CA 1
ATOM 711 C C . ALA A 1 91 ? 20.230 -2.687 -22.266 1.00 92.06 91 ALA A C 1
ATOM 713 O O . ALA A 1 91 ? 21.339 -2.645 -22.798 1.00 92.06 91 ALA A O 1
ATOM 714 N N . ILE A 1 92 ? 19.503 -3.806 -22.188 1.00 91.12 92 ILE A N 1
ATOM 715 C CA . ILE A 1 92 ? 19.921 -5.092 -22.754 1.00 91.12 92 ILE A CA 1
ATOM 716 C C . ILE A 1 92 ? 19.891 -5.068 -24.287 1.00 91.12 92 ILE A C 1
ATOM 718 O O . ILE A 1 92 ? 20.889 -5.447 -24.888 1.00 91.12 92 ILE A O 1
ATOM 722 N N . GLU A 1 93 ? 18.824 -4.566 -24.917 1.00 91.94 93 GLU A N 1
ATOM 723 C CA . GLU A 1 93 ? 18.717 -4.416 -26.383 1.00 91.94 93 GLU A CA 1
ATOM 724 C C . GLU A 1 93 ? 19.897 -3.606 -26.945 1.00 91.94 93 GLU A C 1
ATOM 726 O O . GLU A 1 93 ? 20.560 -4.007 -27.905 1.00 91.94 93 GLU A O 1
ATOM 731 N N . ARG A 1 94 ? 20.236 -2.489 -26.285 1.00 85.44 94 ARG A N 1
ATOM 732 C CA . ARG A 1 94 ? 21.389 -1.666 -26.663 1.00 85.44 94 ARG A CA 1
ATOM 733 C C . ARG A 1 94 ? 22.715 -2.398 -26.474 1.00 85.44 94 ARG A C 1
ATOM 735 O O . ARG A 1 94 ? 23.590 -2.290 -27.328 1.00 85.44 94 ARG A O 1
ATOM 742 N N . ALA A 1 95 ? 22.881 -3.119 -25.365 1.00 82.81 95 ALA A N 1
ATOM 743 C CA . ALA A 1 95 ? 24.088 -3.904 -25.109 1.00 82.81 95 ALA A CA 1
ATOM 744 C C . ALA A 1 95 ? 24.246 -5.079 -26.093 1.00 82.81 95 ALA A C 1
ATOM 746 O O . ALA A 1 95 ? 25.373 -5.449 -26.416 1.00 82.81 95 ALA A O 1
ATOM 747 N N . ALA A 1 96 ? 23.136 -5.632 -26.587 1.00 86.94 96 ALA A N 1
ATOM 748 C CA . ALA A 1 96 ? 23.099 -6.704 -27.577 1.00 86.94 96 ALA A CA 1
ATOM 749 C C . ALA A 1 96 ? 23.350 -6.226 -29.023 1.00 86.94 96 ALA A C 1
ATOM 751 O O . ALA A 1 96 ? 23.542 -7.057 -29.905 1.00 86.94 96 ALA A O 1
ATOM 752 N N . GLY A 1 97 ? 23.392 -4.910 -29.275 1.00 77.06 97 GLY A N 1
ATOM 753 C CA . GLY A 1 97 ? 23.641 -4.339 -30.606 1.00 77.06 97 GLY A CA 1
ATOM 754 C C . GLY A 1 97 ? 22.402 -4.219 -31.504 1.00 77.06 97 GLY A C 1
ATOM 755 O O . GLY A 1 97 ? 22.530 -3.874 -32.677 1.00 77.06 97 GLY A O 1
ATOM 756 N N . GLU A 1 98 ? 21.195 -4.436 -30.972 1.00 62.53 98 GLU A N 1
ATOM 757 C CA . GLU A 1 98 ? 19.942 -4.431 -31.751 1.00 62.53 98 GLU A CA 1
ATOM 758 C C . GLU A 1 98 ? 19.498 -3.019 -32.200 1.00 62.53 98 GLU A C 1
ATOM 760 O O . GLU A 1 98 ? 18.632 -2.868 -33.065 1.00 62.53 98 GLU A O 1
ATOM 765 N N . ASP A 1 99 ? 20.123 -1.961 -31.670 1.00 56.06 99 ASP A N 1
ATOM 766 C CA . ASP A 1 99 ? 19.890 -0.571 -32.089 1.00 56.06 99 ASP A CA 1
ATOM 767 C C . ASP A 1 99 ? 20.614 -0.199 -33.403 1.00 56.06 99 ASP A C 1
ATOM 769 O O . ASP A 1 99 ? 20.240 0.782 -34.054 1.00 56.06 99 ASP A O 1
ATOM 773 N N . THR A 1 100 ? 21.630 -0.961 -33.831 1.00 49.91 100 THR A N 1
ATOM 774 C CA . THR A 1 100 ? 22.479 -0.595 -34.982 1.00 49.91 100 THR A CA 1
ATOM 775 C C . THR A 1 100 ? 21.875 -1.010 -36.333 1.00 49.91 100 THR A C 1
ATOM 777 O O . THR A 1 100 ? 22.026 -0.288 -37.316 1.00 49.91 100 THR A O 1
ATOM 780 N N . GLU A 1 101 ? 21.084 -2.086 -36.397 1.00 50.69 101 GLU A N 1
ATOM 781 C CA . GLU A 1 101 ? 20.539 -2.596 -37.672 1.00 50.69 101 GLU A CA 1
ATOM 782 C C . GLU A 1 101 ? 19.394 -1.747 -38.265 1.00 50.69 101 GLU A C 1
ATOM 784 O O . GLU A 1 101 ? 19.139 -1.791 -39.473 1.00 50.69 101 GLU A O 1
ATOM 789 N N . ARG A 1 102 ? 18.696 -0.929 -37.458 1.00 52.47 102 ARG A N 1
ATOM 790 C CA . ARG A 1 102 ? 17.610 -0.056 -37.958 1.00 52.47 102 ARG A CA 1
ATOM 791 C C . ARG A 1 102 ? 18.098 1.194 -38.696 1.00 52.47 102 ARG A C 1
ATOM 793 O O . ARG A 1 102 ? 17.307 1.774 -39.435 1.00 52.47 102 ARG A O 1
ATOM 800 N N . GLN A 1 103 ? 19.355 1.609 -38.523 1.00 47.03 103 GLN A N 1
ATOM 801 C CA . GLN A 1 103 ? 19.907 2.777 -39.227 1.00 47.03 103 GLN A CA 1
ATOM 802 C C . GLN A 1 103 ? 20.514 2.427 -40.594 1.00 47.03 103 GLN A C 1
ATOM 804 O O . GLN A 1 103 ? 20.601 3.300 -41.448 1.00 47.03 103 GLN A O 1
ATOM 809 N N . GLU A 1 104 ? 20.853 1.160 -40.847 1.00 46.00 104 GLU A N 1
ATOM 810 C CA . GLU A 1 104 ? 21.481 0.728 -42.107 1.00 46.00 104 GLU A CA 1
ATOM 811 C C . GLU A 1 104 ? 20.475 0.387 -43.222 1.00 46.00 104 GLU A C 1
ATOM 813 O O . GLU A 1 104 ? 20.815 0.438 -44.397 1.00 46.00 104 GLU A O 1
ATOM 818 N N . ARG A 1 105 ? 19.205 0.104 -42.893 1.00 47.41 105 ARG A N 1
ATOM 819 C CA . ARG A 1 105 ? 18.146 -0.145 -43.901 1.00 47.41 105 ARG A CA 1
ATOM 820 C C . ARG A 1 105 ? 17.521 1.125 -44.490 1.00 47.41 105 ARG A C 1
ATOM 822 O O . ARG A 1 105 ? 16.625 1.023 -45.325 1.00 47.41 105 ARG A O 1
ATOM 829 N N . ALA A 1 106 ? 17.946 2.298 -44.027 1.00 51.62 106 ALA A N 1
ATOM 830 C CA . ALA A 1 106 ? 17.451 3.598 -44.478 1.00 51.62 106 ALA A CA 1
ATOM 831 C C . ALA A 1 106 ? 18.470 4.372 -45.339 1.00 51.62 106 ALA A C 1
ATOM 833 O O . ALA A 1 106 ? 18.265 5.565 -45.569 1.00 51.62 106 ALA A O 1
ATOM 834 N N . VAL A 1 107 ? 19.540 3.715 -45.808 1.00 42.47 107 VAL A N 1
ATOM 835 C CA . VAL A 1 107 ? 20.568 4.307 -46.682 1.00 42.47 107 VAL A CA 1
ATOM 836 C C . VAL A 1 107 ? 20.604 3.596 -48.027 1.00 42.47 107 VAL A C 1
ATOM 838 O O . VAL A 1 107 ? 20.601 2.346 -48.029 1.00 42.47 107 VAL A O 1
#

Sequence (107 aa):
MAGIQGARETTSPSYRTALDALERYLNYFGTGGDGTALYGDLVDLFEQGAANGTPIRDIVGEDPVDFIETFVRNYPKGQWIIRERDRLTKAIERAAGEDTERQERAV

Foldseek 3Di:
DPPVVVLVPPADPVLVVLLVVLVVVCVVVDLLDPCVVVNVVVSVQSSVCRVVVHDVCVRCPPDVPCSSLVSSVVDPSSCNVVVVVVVVVVVVCVVVVVVPVVVVVVD

Secondary structure (DSSP, 8-state):
--SHHHHTTTS-HHHHHHHHHHHHHHHHH--SS--HHHHHHHHHHHHHHHHTT--HHHHH-S-HHHHHHHHHHTSTTTTHHHHHHHHHHHHHHHHTTTTTHHHHTT-

pLDDT: mean 79.19, std 15.92, range [42.47, 95.62]

Organism: NCBI:txid589240

Radius of gyration: 20.32 Å; chains: 1; bounding box: 40×31×66 Å

InterPro domains:
  IPR008316 Uncharacterised conserved protein UCP029876 [PF06304] (14-92)